Protein AF-A0A818BYX0-F1 (afdb_monomer)

Solvent-accessible surface area (backbone atoms only — not comparable to full-atom values): 9184 Å² total; per-residue (Å²): 114,58,4,82,81,52,71,34,49,70,85,50,28,30,41,51,74,58,83,49,30,36,40,35,41,47,45,60,40,36,18,33,60,77,27,82,71,40,56,88,77,42,48,51,54,52,56,53,45,51,54,52,54,60,70,65,61,52,51,92,65,29,66,39,35,38,39,36,30,48,59,26,52,72,72,88,70,62,82,79,64,50,89,70,80,52,78,59,59,35,64,40,49,38,72,67,41,48,68,56,42,60,73,68,60,54,72,43,80,46,59,42,84,56,99,69,91,84,87,81,51,93,74,36,69,57,93,88,35,64,56,74,84,81,80,82,81,80,95,66,97,69,76,93,77,76,79,79,82,127

Mean predicted aligned error: 9.65 Å

pLDDT: mean 78.74, std 23.47, range [22.33, 98.75]

Radius of gyration: 16.52 Å; Cα contacts (8 Å, |Δi|>4): 219; chains: 1; bounding box: 38×35×42 Å

Secondary structure (DSSP, 8-state):
--HHHHT-BTTTBEEEEETTEEEEE--SSSSSTT-TT--SS-TTHHHHHHHHHHHH--TTT--EEEEEESS-S--SS-GGGGGG--TT--HHHHHHHHHHHHHTT-SEEEE-SSSS-----TT-EETTEE--------------------

Foldseek 3Di:
DPCVVLVHDDPAWGWDDDFQEIETEHHQQEQAPPHVPYHPDHNCSRLVSLLVSLVPDDCVGRVAYEYEYAADQADLDDPVVPPPVDRRHSVRCCVRPVVSCVVSVHPYYYYHNDPDDDDADPCGDDPSDHDDDPPDDDDDDDDDPDDDDD

Structure (mmCIF, N/CA/C/O backbone):
data_AF-A0A818BYX0-F1
#
_entry.id   AF-A0A818BYX0-F1
#
loop_
_atom_site.group_PDB
_atom_site.id
_atom_site.type_symbol
_atom_site.label_atom_id
_atom_site.label_alt_id
_atom_site.label_comp_id
_atom_site.label_asym_id
_atom_site.label_entity_id
_atom_site.label_seq_id
_atom_site.pdbx_PDB_ins_code
_atom_site.Cartn_x
_atom_site.Cartn_y
_atom_site.Cartn_z
_atom_site.occupancy
_atom_site.B_iso_or_equiv
_atom_site.auth_seq_id
_atom_site.auth_comp_id
_atom_site.auth_asym_id
_atom_site.auth_atom_id
_atom_site.pdbx_PDB_model_num
ATOM 1 N N . MET A 1 1 ? -14.879 -2.988 -6.754 1.00 82.44 1 MET A N 1
ATOM 2 C CA . MET A 1 1 ? -13.844 -2.519 -5.806 1.00 82.44 1 MET A CA 1
ATOM 3 C C . MET A 1 1 ? -14.234 -1.127 -5.313 1.00 82.44 1 MET A C 1
ATOM 5 O O . MET A 1 1 ? -14.699 -0.353 -6.144 1.00 82.44 1 MET A O 1
ATOM 9 N N . PRO A 1 2 ? -14.145 -0.821 -4.003 1.00 95.50 2 PRO A N 1
ATOM 10 C CA . PRO A 1 2 ? -14.689 0.403 -3.393 1.00 95.50 2 PRO A CA 1
ATOM 11 C C . PRO A 1 2 ? -13.823 1.664 -3.606 1.00 95.50 2 PRO A C 1
ATOM 13 O O . PRO A 1 2 ? -13.658 2.479 -2.701 1.00 95.50 2 PRO A O 1
ATOM 16 N N . SER A 1 3 ? -13.269 1.853 -4.808 1.00 94.12 3 SER A N 1
ATOM 17 C CA . SER A 1 3 ? -12.391 2.991 -5.116 1.00 94.12 3 SER A CA 1
ATOM 18 C C . SER A 1 3 ? -13.086 4.340 -4.958 1.00 94.12 3 SER A C 1
ATOM 20 O O . SER A 1 3 ? -12.500 5.266 -4.411 1.00 94.12 3 SER A O 1
ATOM 22 N N . ARG A 1 4 ? -14.364 4.468 -5.331 1.00 95.25 4 ARG A N 1
ATOM 23 C CA . ARG A 1 4 ? -15.100 5.730 -5.150 1.00 95.25 4 ARG A CA 1
ATOM 24 C C . ARG A 1 4 ? -15.191 6.149 -3.677 1.00 95.25 4 ARG A C 1
ATOM 26 O O . ARG A 1 4 ? -15.095 7.333 -3.378 1.00 95.25 4 ARG A O 1
ATOM 33 N N . GLN A 1 5 ? -15.387 5.192 -2.773 1.00 96.06 5 GLN A N 1
ATOM 34 C CA . GLN A 1 5 ? -15.535 5.432 -1.338 1.00 96.06 5 GLN A CA 1
ATOM 35 C C . GLN A 1 5 ? -14.195 5.748 -0.675 1.00 96.06 5 GLN A C 1
ATOM 37 O O . GLN A 1 5 ? -14.137 6.609 0.197 1.00 96.06 5 GLN A O 1
ATOM 42 N N . SER A 1 6 ? -13.122 5.080 -1.103 1.00 96.62 6 SER A N 1
ATOM 43 C CA . SER A 1 6 ? -11.784 5.280 -0.541 1.00 96.62 6 SER A CA 1
ATOM 44 C C . SER A 1 6 ? -11.006 6.433 -1.179 1.00 96.62 6 SER A C 1
ATOM 46 O O . SER A 1 6 ? -9.863 6.672 -0.804 1.00 96.62 6 SER A O 1
ATOM 48 N N . GLY A 1 7 ? -11.557 7.111 -2.192 1.00 96.31 7 GLY A N 1
ATOM 49 C CA . GLY A 1 7 ? -10.795 8.053 -3.025 1.00 96.31 7 GLY A CA 1
ATOM 50 C C . GLY A 1 7 ? -9.729 7.373 -3.896 1.00 96.31 7 GLY A C 1
ATOM 51 O O . GLY A 1 7 ? -8.752 8.013 -4.269 1.00 96.31 7 GLY A O 1
ATOM 52 N N . GLY A 1 8 ? -9.922 6.077 -4.157 1.00 95.88 8 GLY A N 1
ATOM 53 C CA . GLY A 1 8 ? -9.152 5.217 -5.045 1.00 95.88 8 GLY A CA 1
ATOM 54 C C . GLY A 1 8 ? -9.351 5.515 -6.538 1.00 95.88 8 GLY A C 1
ATOM 55 O O . GLY A 1 8 ? -10.136 6.389 -6.912 1.00 95.88 8 GLY A O 1
ATOM 56 N N . TYR A 1 9 ? -8.744 4.701 -7.405 1.00 96.44 9 TYR A N 1
ATOM 57 C CA . TYR A 1 9 ? -8.964 4.754 -8.855 1.00 96.44 9 TYR A CA 1
ATOM 58 C C . TYR A 1 9 ? -9.366 3.392 -9.431 1.00 96.44 9 TYR A C 1
ATOM 60 O O . TYR A 1 9 ? -8.625 2.414 -9.332 1.00 96.44 9 TYR A O 1
ATOM 68 N N . LEU A 1 10 ? -10.560 3.345 -10.040 1.00 94.12 10 LEU A N 1
ATOM 69 C CA . LEU A 1 10 ? -11.141 2.176 -10.717 1.00 94.12 10 LEU A CA 1
ATOM 70 C C . LEU A 1 10 ? -10.968 0.869 -9.917 1.00 94.12 10 LEU A C 1
ATOM 72 O O . LEU A 1 10 ? -11.389 0.780 -8.764 1.00 94.12 10 LEU A O 1
ATOM 76 N N . ASN A 1 11 ? -10.397 -0.159 -10.535 1.00 91.94 11 ASN A N 1
ATOM 77 C CA . ASN A 1 11 ? -10.003 -1.424 -9.925 1.00 91.94 11 ASN A CA 1
ATOM 78 C C . ASN A 1 11 ? -8.492 -1.479 -9.628 1.00 91.94 11 ASN A C 1
ATOM 80 O O . ASN A 1 11 ? -7.987 -2.550 -9.306 1.00 91.94 11 ASN A O 1
ATOM 84 N N . SER A 1 12 ? -7.781 -0.354 -9.748 1.00 93.44 12 SER A N 1
ATOM 85 C CA . SER A 1 12 ? -6.319 -0.296 -9.652 1.00 93.44 12 SER A CA 1
ATOM 86 C C . SER A 1 12 ? -5.846 -0.208 -8.204 1.00 93.44 12 SER A C 1
ATOM 88 O O . SER A 1 12 ? -5.029 -1.015 -7.770 1.00 93.44 12 SER A O 1
ATOM 90 N N . TRP A 1 13 ? -6.360 0.757 -7.440 1.00 97.31 13 TRP A N 1
ATOM 91 C CA . TRP A 1 13 ? -5.987 0.952 -6.037 1.00 97.31 13 TRP A CA 1
ATOM 92 C C . TRP A 1 13 ? -7.132 1.571 -5.232 1.00 97.31 13 TRP A C 1
ATOM 94 O O . TRP A 1 13 ? -7.873 2.421 -5.732 1.00 97.31 13 TRP A O 1
ATOM 104 N N . TYR A 1 14 ? -7.333 1.077 -4.009 1.00 98.38 14 TYR A N 1
ATOM 105 C CA . TYR A 1 14 ? -8.448 1.425 -3.117 1.00 98.38 14 TYR A CA 1
ATOM 106 C C . TYR A 1 14 ? -8.220 0.852 -1.710 1.00 98.38 14 TYR A C 1
ATOM 108 O O . TYR A 1 14 ? -7.367 -0.015 -1.516 1.00 98.38 14 TYR A O 1
ATOM 116 N N . SER A 1 15 ? -9.019 1.286 -0.736 1.00 98.56 15 SER A N 1
ATOM 117 C CA . SER A 1 15 ? -9.002 0.761 0.634 1.00 98.56 15 SER A CA 1
ATOM 118 C C . SER A 1 15 ? -10.417 0.478 1.146 1.00 98.56 15 SER A C 1
ATOM 120 O O . SER A 1 15 ? -11.410 0.927 0.567 1.00 98.56 15 SER A O 1
ATOM 122 N N . PHE A 1 16 ? -10.537 -0.328 2.196 1.00 98.06 16 PHE A N 1
ATOM 123 C CA . PHE A 1 16 ? -11.792 -0.548 2.914 1.00 98.06 16 PHE A CA 1
ATOM 124 C C . PHE A 1 16 ? -11.536 -1.089 4.320 1.00 98.06 16 PHE A C 1
ATOM 126 O O . PHE A 1 16 ? -10.500 -1.689 4.595 1.00 98.06 16 PHE A O 1
ATOM 133 N N . ASN A 1 17 ? -12.523 -0.922 5.199 1.00 98.31 17 ASN A N 1
ATOM 134 C CA . ASN A 1 17 ? -12.512 -1.534 6.522 1.00 98.31 17 ASN A CA 1
ATOM 135 C C . ASN A 1 17 ? -13.367 -2.800 6.519 1.00 98.31 17 ASN A C 1
ATOM 137 O O . ASN A 1 17 ? -14.473 -2.808 5.976 1.00 98.31 17 ASN A O 1
ATOM 141 N N . TYR A 1 18 ? -12.876 -3.846 7.172 1.00 97.00 18 TYR A N 1
ATOM 142 C CA . TYR A 1 18 ? -13.636 -5.057 7.451 1.00 97.00 18 TYR A CA 1
ATOM 143 C C . TYR A 1 18 ? -13.374 -5.500 8.891 1.00 97.00 18 TYR A C 1
ATOM 145 O O . TYR A 1 18 ? -12.291 -5.979 9.230 1.00 97.00 18 TYR A O 1
ATOM 153 N N . GLY A 1 19 ? -14.364 -5.289 9.762 1.00 97.19 19 GLY A N 1
ATOM 154 C CA . GLY A 1 19 ? -14.200 -5.481 11.202 1.00 97.19 19 GLY A CA 1
ATOM 155 C C . GLY A 1 19 ? -13.051 -4.629 11.749 1.00 97.19 19 GLY A C 1
ATOM 156 O O . GLY A 1 19 ? -13.042 -3.412 11.588 1.00 97.19 19 GLY A O 1
ATOM 157 N N . PHE A 1 20 ? -12.069 -5.284 12.368 1.00 97.88 20 PHE A N 1
ATOM 158 C CA . PHE A 1 20 ? -10.899 -4.649 12.986 1.00 97.88 20 PHE A CA 1
ATOM 159 C C . PHE A 1 20 ? -9.713 -4.441 12.030 1.00 97.88 20 PHE A C 1
ATOM 161 O O . PHE A 1 20 ? -8.613 -4.117 12.485 1.00 97.88 20 PHE A O 1
ATOM 168 N N . VAL A 1 21 ? -9.911 -4.647 10.726 1.00 98.50 21 VAL A N 1
ATOM 169 C CA . VAL A 1 21 ? -8.848 -4.586 9.719 1.00 98.50 21 VAL A CA 1
ATOM 170 C C . VAL A 1 21 ? -9.126 -3.471 8.720 1.00 98.50 21 VAL A C 1
ATOM 172 O O . VAL A 1 21 ? -10.211 -3.398 8.145 1.00 98.50 21 VAL A O 1
ATOM 175 N N . HIS A 1 22 ? -8.124 -2.631 8.489 1.00 98.75 22 HIS A N 1
ATOM 176 C CA . HIS A 1 22 ? -8.061 -1.713 7.364 1.00 98.75 22 HIS A CA 1
ATOM 177 C C . HIS A 1 22 ? -7.235 -2.362 6.248 1.00 98.75 22 HIS A C 1
ATOM 179 O O . 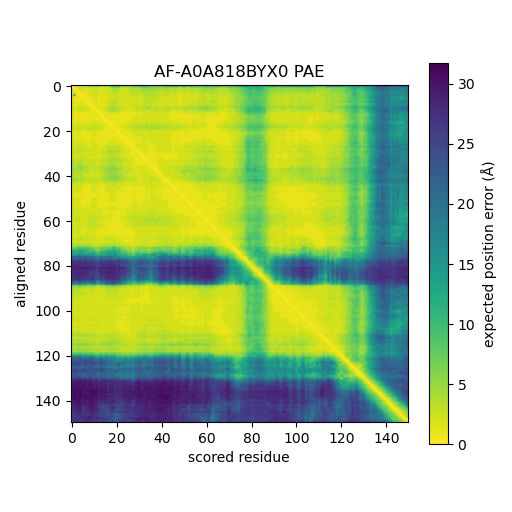HIS A 1 22 ? -6.056 -2.674 6.435 1.00 98.75 22 HIS A O 1
ATOM 185 N N . VAL A 1 23 ? -7.870 -2.617 5.107 1.00 98.44 23 VAL A N 1
ATOM 186 C CA . VAL A 1 23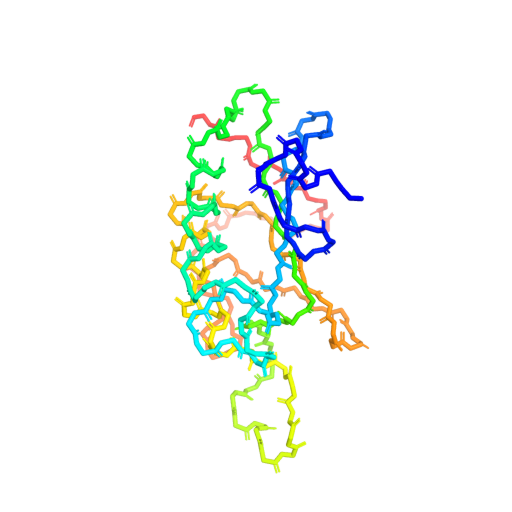 ? -7.275 -3.311 3.962 1.00 98.44 23 VAL A CA 1
ATOM 187 C C . VAL A 1 23 ? -7.030 -2.314 2.842 1.00 98.44 23 VAL A C 1
ATOM 189 O O . VAL A 1 23 ? -7.943 -1.599 2.434 1.00 98.44 23 VAL A O 1
ATOM 192 N N . ILE A 1 24 ? -5.814 -2.314 2.308 1.00 98.69 24 ILE A N 1
ATOM 193 C CA . ILE A 1 24 ? -5.382 -1.461 1.202 1.00 98.69 24 ILE A CA 1
ATOM 194 C C . ILE A 1 24 ? -4.955 -2.358 0.046 1.00 98.69 24 ILE A C 1
ATOM 196 O O . ILE A 1 24 ? -4.068 -3.196 0.192 1.00 98.69 24 ILE A O 1
ATOM 200 N N . SER A 1 25 ? -5.557 -2.155 -1.119 1.00 97.81 25 SER A N 1
ATOM 201 C CA . SER A 1 25 ? -5.120 -2.757 -2.374 1.00 97.81 25 SER A CA 1
ATOM 202 C C . SER A 1 25 ? -4.354 -1.718 -3.181 1.00 97.81 25 SER A C 1
ATOM 204 O O . SER A 1 25 ? -4.927 -0.694 -3.552 1.00 97.81 25 SER A O 1
ATOM 206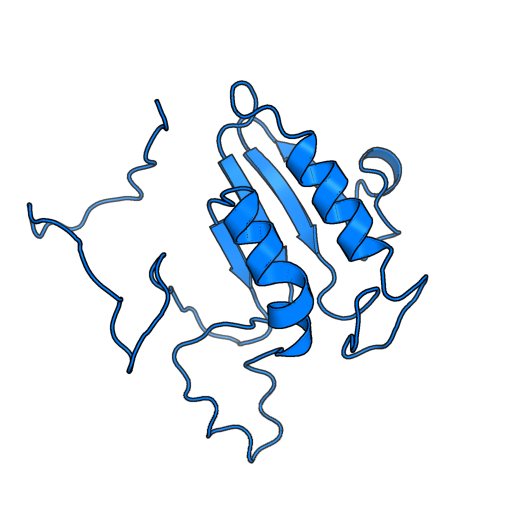 N N . LEU A 1 26 ? -3.075 -1.975 -3.448 1.00 97.19 26 LEU A N 1
ATOM 207 C CA . LEU A 1 26 ? -2.217 -1.129 -4.277 1.00 97.19 26 LEU A CA 1
ATOM 208 C C . LEU A 1 26 ? -2.120 -1.661 -5.709 1.00 97.19 26 LEU A C 1
ATOM 210 O O . LEU A 1 26 ? -2.169 -2.869 -5.946 1.00 97.19 26 LEU A O 1
ATOM 214 N N . SER A 1 27 ? -1.872 -0.747 -6.642 1.00 95.94 27 SER A N 1
ATOM 215 C CA . SER A 1 27 ? -1.339 -1.057 -7.963 1.00 95.94 27 SER A CA 1
ATOM 216 C C . SER A 1 27 ? 0.184 -0.953 -7.916 1.00 95.94 27 SER A C 1
ATOM 218 O O . SER A 1 27 ? 0.741 0.130 -7.752 1.00 95.94 27 SER A O 1
ATOM 220 N N . CYS A 1 28 ? 0.864 -2.079 -8.114 1.00 92.25 28 CYS A N 1
ATOM 221 C CA . CYS A 1 28 ? 2.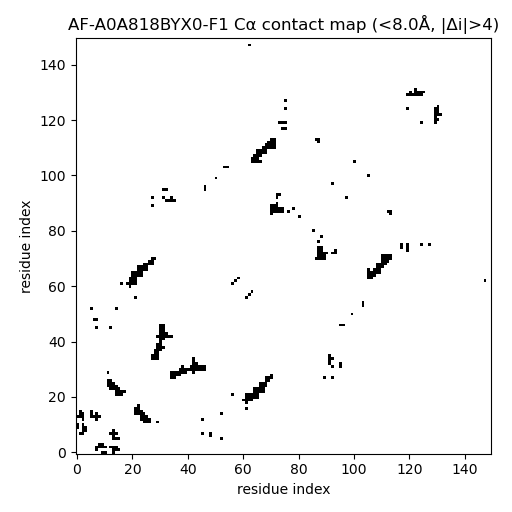310 -2.149 -8.386 1.00 92.25 28 CYS A CA 1
ATOM 222 C C . CYS A 1 28 ? 2.598 -2.151 -9.889 1.00 92.25 28 CYS A C 1
ATOM 224 O O . CYS A 1 28 ? 3.727 -2.399 -10.303 1.00 92.25 28 CYS A O 1
ATOM 226 N N . GLU A 1 29 ? 1.580 -1.881 -10.702 1.00 93.25 29 GLU A N 1
ATOM 227 C CA . GLU A 1 29 ? 1.707 -1.772 -12.147 1.00 93.25 29 GLU A CA 1
ATOM 228 C C . GLU A 1 29 ? 1.729 -0.310 -12.589 1.00 93.25 29 GLU A C 1
ATOM 230 O O . GLU A 1 29 ? 2.426 0.003 -13.549 1.00 93.25 29 GLU A O 1
ATOM 235 N N . SER A 1 30 ? 1.006 0.579 -11.894 1.00 94.94 30 SER A N 1
ATOM 236 C CA . SER A 1 30 ? 0.747 1.946 -12.356 1.00 94.94 30 SER A CA 1
ATOM 237 C C . SER A 1 30 ? 0.659 3.007 -11.259 1.00 94.94 30 SER A C 1
ATOM 239 O O . SER A 1 30 ? 0.438 2.679 -10.102 1.00 94.94 30 SER A O 1
ATOM 241 N N . ASP A 1 31 ? 0.726 4.284 -11.647 1.00 96.12 31 ASP A N 1
ATOM 242 C CA .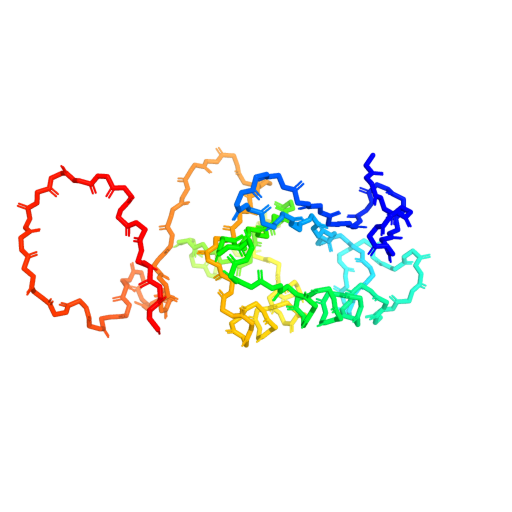 ASP A 1 31 ? 0.434 5.485 -10.830 1.00 96.12 31 ASP A CA 1
ATOM 243 C C . ASP A 1 31 ? 1.449 5.785 -9.710 1.00 96.12 31 ASP A C 1
ATOM 245 O O . ASP A 1 31 ? 1.109 6.317 -8.649 1.00 96.12 31 ASP A O 1
ATOM 249 N N . PHE A 1 32 ? 2.715 5.440 -9.943 1.00 96.12 32 PHE A N 1
ATOM 250 C CA . PHE A 1 32 ? 3.858 5.782 -9.092 1.00 96.12 32 PHE A CA 1
ATOM 251 C C . PHE A 1 32 ? 5.123 5.997 -9.951 1.00 96.12 32 PHE A C 1
ATOM 253 O O . PHE A 1 32 ? 5.146 5.640 -11.135 1.00 96.12 32 PHE A O 1
ATOM 260 N N . PRO A 1 33 ? 6.205 6.593 -9.416 1.00 95.56 33 PRO A N 1
ATOM 261 C CA . PRO A 1 33 ? 7.398 6.862 -10.212 1.00 95.56 33 PRO A CA 1
ATOM 262 C C . PRO A 1 33 ? 8.041 5.561 -10.708 1.00 95.56 33 PRO A C 1
ATOM 264 O O . PRO A 1 33 ? 8.271 4.643 -9.922 1.00 95.56 33 PRO A O 1
ATOM 267 N N . ASN A 1 34 ? 8.364 5.500 -12.003 1.00 93.75 34 ASN A N 1
ATOM 268 C CA . ASN A 1 34 ? 8.939 4.321 -12.668 1.00 93.75 34 ASN A CA 1
ATOM 269 C C . ASN A 1 34 ? 8.052 3.062 -12.597 1.00 93.75 34 ASN A C 1
ATOM 271 O O . ASN A 1 34 ? 8.565 1.943 -12.545 1.00 93.75 34 ASN A O 1
ATOM 275 N N . ALA A 1 35 ? 6.727 3.240 -12.578 1.00 92.81 35 ALA A N 1
ATOM 276 C CA . ALA A 1 35 ? 5.790 2.126 -12.565 1.00 92.81 35 ALA A CA 1
ATOM 277 C C . ALA A 1 35 ? 5.964 1.199 -13.793 1.00 92.81 35 ALA A C 1
ATOM 279 O O . ALA A 1 35 ? 6.088 1.708 -14.912 1.00 92.81 35 ALA A O 1
ATOM 280 N N . PRO A 1 36 ? 5.946 -0.143 -13.620 1.00 90.12 36 PRO A N 1
ATOM 281 C CA . PRO A 1 36 ? 6.214 -1.111 -14.690 1.00 90.12 36 PRO A CA 1
ATOM 282 C C . PRO A 1 36 ? 5.326 -0.972 -15.929 1.00 90.12 36 PRO A C 1
ATOM 284 O O . PRO A 1 36 ? 5.782 -1.223 -17.040 1.00 90.12 36 PRO A O 1
ATOM 287 N N . SER A 1 37 ? 4.069 -0.573 -15.737 1.00 92.00 37 SER A N 1
ATOM 288 C CA . SER A 1 37 ? 3.063 -0.437 -16.794 1.00 92.00 37 SER A CA 1
ATOM 289 C C . SER A 1 37 ? 2.724 1.031 -17.102 1.00 92.00 37 SER A C 1
ATOM 291 O O . SER A 1 37 ? 1.722 1.305 -17.759 1.00 92.00 37 SER A O 1
ATOM 293 N N . GLY A 1 38 ? 3.543 1.988 -16.648 1.00 92.56 38 GLY A N 1
ATOM 294 C CA . GLY A 1 38 ? 3.288 3.423 -16.818 1.00 92.56 38 GLY A CA 1
ATOM 295 C C . GLY A 1 38 ? 2.217 3.967 -15.867 1.00 92.56 38 GLY A C 1
ATOM 296 O O . GLY A 1 38 ? 1.852 3.320 -14.896 1.00 92.56 38 GLY A O 1
ATOM 297 N N . ASN A 1 39 ? 1.723 5.183 -16.104 1.00 94.44 39 ASN A N 1
ATOM 298 C CA . ASN A 1 39 ? 0.721 5.817 -15.237 1.00 94.44 39 ASN A CA 1
ATOM 299 C C . ASN A 1 39 ? -0.599 5.986 -15.989 1.00 94.44 39 ASN A C 1
ATOM 301 O O . ASN A 1 39 ? -0.602 6.423 -17.138 1.00 94.44 39 ASN A O 1
ATOM 305 N N . LEU A 1 40 ? -1.701 5.638 -15.329 1.00 93.19 40 LEU A N 1
ATOM 306 C CA . LEU A 1 40 ? -3.063 5.855 -15.815 1.00 93.19 40 LEU A CA 1
ATOM 307 C C . LEU A 1 40 ? -3.545 7.270 -15.481 1.00 93.19 40 LEU A C 1
ATOM 309 O O . LEU A 1 40 ? -4.353 7.832 -16.216 1.00 93.19 40 LEU A O 1
ATOM 313 N N . LEU A 1 41 ? -3.062 7.820 -14.365 1.00 94.19 41 LEU A N 1
ATOM 314 C CA . LEU A 1 41 ? -3.287 9.197 -13.935 1.00 94.19 41 LEU A CA 1
ATOM 315 C C . LEU A 1 41 ? -1.969 9.981 -13.980 1.00 94.19 41 LEU A C 1
ATOM 317 O O . LEU A 1 41 ? -1.534 10.407 -15.047 1.00 94.19 41 LEU A O 1
ATOM 321 N N . ASP A 1 42 ? -1.311 10.147 -12.833 1.00 95.25 42 ASP A N 1
ATOM 322 C CA . ASP A 1 42 ? 0.017 10.735 -12.707 1.00 95.25 42 ASP A CA 1
ATOM 323 C C . ASP A 1 42 ? 0.911 9.866 -11.808 1.00 95.25 42 ASP A C 1
ATOM 325 O O . ASP A 1 42 ? 0.440 9.024 -11.042 1.00 95.25 42 ASP A O 1
ATOM 329 N N . SER A 1 43 ? 2.227 10.060 -11.895 1.00 93.94 43 SER A N 1
ATOM 330 C CA . SER A 1 43 ? 3.213 9.255 -11.160 1.00 93.94 43 SER A CA 1
ATOM 331 C C . SER A 1 43 ? 3.236 9.510 -9.650 1.00 93.94 43 SER A C 1
ATOM 333 O O . SER A 1 43 ? 4.073 8.953 -8.947 1.00 93.94 43 SER A O 1
ATOM 335 N N . THR A 1 44 ? 2.366 10.361 -9.120 1.00 95.62 44 THR A N 1
ATOM 336 C CA . THR A 1 44 ? 2.299 10.699 -7.697 1.00 95.62 44 THR A CA 1
ATOM 337 C C . THR A 1 44 ? 0.923 10.451 -7.090 1.00 95.62 44 THR A C 1
ATOM 339 O O . THR A 1 44 ? 0.821 10.417 -5.860 1.00 95.62 44 THR A O 1
ATOM 342 N N . THR A 1 45 ? -0.120 10.230 -7.903 1.00 97.06 45 THR A N 1
ATOM 343 C CA . THR A 1 45 ? -1.508 10.141 -7.429 1.00 97.06 45 THR A CA 1
ATOM 344 C C . THR A 1 45 ? -1.668 9.058 -6.373 1.00 97.06 45 THR A C 1
ATOM 346 O O . THR A 1 45 ? -2.119 9.344 -5.263 1.00 97.06 45 THR A O 1
ATOM 349 N N . GLN A 1 46 ? -1.251 7.826 -6.681 1.00 97.69 46 GLN A N 1
ATOM 350 C CA . GLN A 1 46 ? -1.426 6.695 -5.772 1.00 97.69 46 GLN A CA 1
ATOM 351 C C . GLN A 1 46 ? -0.574 6.864 -4.513 1.00 97.69 46 GLN A C 1
ATOM 353 O O . GLN A 1 46 ? -1.030 6.581 -3.410 1.00 97.69 46 GLN A O 1
ATOM 358 N N . VAL A 1 47 ? 0.655 7.366 -4.657 1.00 98.06 47 VAL A N 1
ATOM 359 C CA . VAL A 1 47 ? 1.573 7.590 -3.531 1.00 98.06 47 VAL A CA 1
ATOM 360 C C . VAL A 1 47 ? 1.009 8.627 -2.555 1.00 98.06 47 VAL A C 1
ATOM 362 O O . VAL A 1 47 ? 1.083 8.448 -1.337 1.00 98.06 47 VAL A O 1
ATOM 365 N N . ASN A 1 48 ? 0.437 9.715 -3.068 1.00 98.25 48 ASN A N 1
ATOM 366 C CA . ASN A 1 48 ? -0.171 10.761 -2.249 1.00 98.25 48 ASN A CA 1
ATOM 367 C C . ASN A 1 48 ? -1.480 10.291 -1.613 1.00 98.25 48 ASN A C 1
ATOM 369 O O . ASN A 1 48 ? -1.708 10.545 -0.427 1.00 98.25 48 ASN A O 1
ATOM 373 N N . TRP A 1 49 ? -2.299 9.559 -2.369 1.00 98.44 49 TRP A N 1
ATOM 374 C CA . TRP A 1 49 ? -3.496 8.908 -1.849 1.00 98.44 49 TRP A CA 1
ATOM 375 C C . TRP A 1 49 ? -3.162 7.951 -0.700 1.00 98.44 49 TRP A C 1
ATOM 377 O O . TRP A 1 49 ? -3.726 8.092 0.380 1.00 98.44 49 TRP A O 1
ATOM 387 N N . LEU A 1 50 ? -2.178 7.067 -0.877 1.00 98.62 50 LEU A N 1
ATOM 388 C CA . LEU A 1 50 ? -1.757 6.093 0.131 1.00 98.62 50 LEU A CA 1
ATOM 389 C C . LEU A 1 50 ? -1.314 6.766 1.435 1.00 98.62 50 LEU A C 1
ATOM 391 O O . LEU A 1 50 ? -1.698 6.340 2.522 1.00 98.62 50 LEU A O 1
ATOM 395 N N . LYS A 1 51 ? -0.520 7.842 1.348 1.00 98.62 51 LYS A N 1
ATOM 396 C CA . LYS A 1 51 ? -0.105 8.616 2.533 1.00 98.62 51 LYS A CA 1
ATOM 397 C C . LYS A 1 51 ? -1.307 9.199 3.273 1.00 98.62 51 LYS A C 1
ATOM 399 O O . LYS A 1 51 ? -1.310 9.214 4.501 1.00 98.62 51 LYS A O 1
ATOM 404 N N . LYS A 1 52 ? -2.301 9.700 2.536 1.00 98.56 52 LYS A N 1
ATOM 405 C CA . LYS A 1 52 ? -3.523 10.279 3.104 1.00 98.56 52 LYS A CA 1
ATOM 406 C C . LYS A 1 52 ? -4.400 9.210 3.756 1.00 98.56 52 LYS A C 1
ATOM 408 O O . LYS A 1 52 ? -4.872 9.428 4.866 1.00 98.56 52 LYS A O 1
ATOM 413 N N . ASP A 1 53 ? -4.586 8.080 3.085 1.00 98.62 53 ASP A N 1
ATOM 414 C CA . ASP A 1 53 ? -5.379 6.944 3.556 1.00 98.62 53 ASP A CA 1
ATOM 415 C C . ASP A 1 53 ? -4.787 6.362 4.850 1.00 98.62 53 ASP A C 1
ATOM 417 O O . ASP A 1 53 ? -5.451 6.356 5.886 1.00 98.62 53 ASP A O 1
ATOM 421 N N . LEU A 1 54 ? -3.485 6.050 4.858 1.00 98.50 54 LEU A N 1
ATOM 422 C CA . LEU A 1 54 ? -2.780 5.557 6.048 1.00 98.50 54 LEU A CA 1
ATOM 423 C C . LEU A 1 54 ? -2.761 6.562 7.209 1.00 98.50 54 LEU A C 1
ATOM 425 O O . LEU A 1 54 ? -2.816 6.159 8.370 1.00 98.50 54 LEU A O 1
ATOM 429 N N . ALA A 1 55 ? -2.691 7.866 6.923 1.00 98.44 55 ALA A N 1
ATOM 430 C CA . ALA A 1 55 ? -2.767 8.899 7.956 1.00 98.44 55 ALA A CA 1
ATOM 431 C C . ALA A 1 55 ? -4.160 9.013 8.596 1.00 98.44 55 ALA A C 1
ATOM 433 O O . ALA A 1 55 ? -4.265 9.496 9.722 1.00 98.44 55 ALA A O 1
ATOM 434 N N . ALA A 1 56 ? -5.212 8.585 7.895 1.00 98.00 56 ALA A N 1
ATOM 435 C CA . ALA A 1 56 ? -6.587 8.623 8.381 1.00 98.00 56 ALA A CA 1
ATOM 436 C C . ALA A 1 56 ? -6.983 7.373 9.189 1.00 98.00 56 ALA A C 1
ATOM 438 O O . ALA A 1 56 ? -8.053 7.359 9.802 1.00 98.00 56 ALA A O 1
ATOM 439 N N . VAL A 1 57 ? -6.145 6.330 9.216 1.00 98.25 57 VAL A N 1
ATOM 440 C CA . VAL A 1 57 ? -6.441 5.090 9.944 1.00 98.25 57 VAL A CA 1
ATOM 441 C C . VAL A 1 57 ? -6.486 5.346 11.449 1.00 98.25 57 VAL A C 1
ATOM 443 O O . VAL A 1 57 ? -5.473 5.616 12.096 1.00 98.25 57 VAL A O 1
ATOM 446 N N . ASN A 1 58 ? -7.668 5.164 12.037 1.00 97.88 58 ASN A N 1
ATOM 447 C CA . ASN A 1 58 ? -7.824 5.128 13.482 1.00 97.88 58 ASN A CA 1
ATOM 448 C C . ASN A 1 58 ? -7.567 3.708 14.006 1.00 97.88 58 ASN A C 1
ATOM 450 O O . ASN A 1 58 ? -8.454 2.851 13.985 1.00 97.88 58 ASN A O 1
ATOM 454 N N . ARG A 1 59 ? -6.365 3.474 14.540 1.00 96.50 59 ARG A N 1
ATOM 455 C CA . ARG A 1 59 ? -5.956 2.163 15.071 1.00 96.50 59 ARG A CA 1
ATOM 456 C C . ARG A 1 59 ? -6.693 1.715 16.338 1.00 96.50 59 ARG A C 1
ATOM 458 O O . ARG A 1 59 ? -6.598 0.546 16.693 1.00 96.50 59 ARG A O 1
ATOM 465 N N . ALA A 1 60 ? -7.462 2.585 16.996 1.00 97.62 60 ALA A N 1
ATOM 466 C CA . ALA A 1 60 ? -8.372 2.154 18.059 1.00 97.62 60 ALA A CA 1
ATOM 467 C C . ALA A 1 60 ? -9.618 1.434 17.504 1.00 97.62 60 ALA A C 1
ATOM 469 O O . ALA A 1 60 ? -10.214 0.621 18.204 1.00 97.62 60 ALA A O 1
ATOM 470 N N . ILE A 1 61 ? -9.998 1.720 16.251 1.00 97.81 61 ILE A N 1
ATOM 471 C CA . ILE A 1 61 ? -11.135 1.099 15.553 1.00 97.81 61 ILE A CA 1
ATOM 472 C C . ILE A 1 61 ? -10.648 -0.064 14.683 1.00 97.81 61 ILE A C 1
ATOM 474 O O . ILE A 1 61 ? -11.177 -1.169 14.767 1.00 97.81 61 ILE A O 1
ATOM 478 N N . THR A 1 62 ? -9.615 0.170 13.873 1.00 98.25 62 THR A N 1
ATOM 479 C CA . THR A 1 62 ? -8.991 -0.829 12.993 1.00 98.25 62 THR A CA 1
ATOM 480 C C . THR A 1 62 ? -7.520 -1.006 13.373 1.00 98.25 62 THR A C 1
ATOM 482 O O . THR A 1 62 ? -6.651 -0.381 12.759 1.00 98.25 62 THR A O 1
ATOM 485 N N . PRO A 1 63 ? -7.211 -1.795 14.419 1.00 97.44 63 PRO A N 1
ATOM 486 C CA . PRO A 1 63 ? -5.837 -1.986 14.883 1.00 97.44 63 PRO A CA 1
ATOM 487 C C . PRO A 1 63 ? -4.918 -2.623 13.836 1.00 97.44 63 PRO A C 1
ATOM 489 O O . PRO A 1 63 ? -3.723 -2.328 13.850 1.00 97.44 63 PRO A O 1
ATOM 492 N N . TRP A 1 64 ? -5.468 -3.442 12.932 1.00 97.62 64 TRP A N 1
ATOM 493 C CA . TRP A 1 64 ? -4.719 -4.138 11.884 1.00 97.62 64 TRP A CA 1
ATOM 494 C C . TRP A 1 64 ? -4.754 -3.370 10.574 1.00 97.62 64 TRP A C 1
ATOM 496 O O . TRP A 1 64 ? -5.832 -3.064 10.065 1.00 97.62 64 TRP A O 1
ATOM 506 N N . VAL A 1 65 ? -3.584 -3.128 9.991 1.00 98.25 65 VAL A N 1
ATOM 507 C CA . VAL A 1 65 ? -3.441 -2.566 8.647 1.00 98.25 65 VAL A CA 1
ATOM 508 C C . VAL A 1 65 ? -2.764 -3.586 7.745 1.00 98.25 65 VAL A C 1
ATOM 510 O O . VAL A 1 65 ? -1.608 -3.957 7.961 1.00 98.25 65 VAL A O 1
ATOM 513 N N . VAL A 1 66 ? -3.487 -4.017 6.714 1.00 97.88 66 VAL A N 1
ATOM 514 C CA . VAL A 1 66 ? -3.015 -4.984 5.720 1.00 97.88 66 VAL A CA 1
ATOM 515 C C . VAL A 1 66 ? -2.936 -4.298 4.368 1.00 97.88 66 VAL A C 1
ATOM 517 O O . VAL A 1 66 ? -3.921 -3.748 3.881 1.00 97.88 66 VAL A O 1
ATOM 520 N N . VAL A 1 67 ? -1.768 -4.356 3.743 1.00 97.38 67 VAL A N 1
ATOM 521 C CA . VAL A 1 67 ? -1.546 -3.859 2.385 1.00 97.38 67 VAL A CA 1
ATOM 522 C C . VAL A 1 67 ? -1.312 -5.050 1.470 1.00 97.38 67 VAL A C 1
ATOM 524 O O . VAL A 1 67 ? -0.548 -5.948 1.808 1.00 97.38 67 VAL A O 1
ATOM 527 N N . GLN A 1 68 ? -1.929 -5.054 0.296 1.00 95.19 68 GLN A N 1
ATOM 528 C CA . GLN A 1 68 ? -1.666 -6.049 -0.737 1.00 95.19 68 GLN A CA 1
ATOM 529 C C . GLN A 1 68 ? -1.227 -5.400 -2.048 1.00 95.19 68 GLN A C 1
ATOM 531 O O . GLN A 1 68 ? -1.658 -4.294 -2.384 1.00 95.19 68 GLN A O 1
ATOM 536 N N . CYS A 1 69 ? -0.397 -6.114 -2.801 1.00 91.88 69 CYS A N 1
ATOM 537 C CA . CYS A 1 69 ? -0.020 -5.770 -4.166 1.00 91.88 69 CYS A CA 1
ATOM 538 C C . CYS A 1 69 ? 0.202 -7.036 -5.000 1.00 91.88 69 CYS A C 1
ATOM 540 O O . CYS A 1 69 ? 0.482 -8.094 -4.455 1.00 91.88 69 CYS A O 1
ATOM 542 N N . HIS A 1 70 ? 0.107 -6.962 -6.326 1.00 91.38 70 HIS A N 1
ATOM 543 C CA . HIS A 1 70 ? 0.446 -8.099 -7.182 1.00 91.38 70 HIS A CA 1
ATOM 544 C C . HIS A 1 70 ? 1.945 -8.455 -7.137 1.00 91.38 70 HIS A C 1
ATOM 546 O O . HIS A 1 70 ? 2.286 -9.561 -6.730 1.00 91.38 70 HIS A O 1
ATOM 552 N N . ARG A 1 71 ? 2.837 -7.530 -7.524 1.00 87.12 71 ARG A N 1
ATOM 553 C CA . ARG A 1 71 ? 4.292 -7.742 -7.593 1.00 87.12 71 ARG A CA 1
ATOM 554 C C . ARG A 1 71 ? 4.962 -7.670 -6.218 1.00 87.12 71 ARG A C 1
ATOM 556 O O . ARG A 1 71 ? 4.842 -6.632 -5.561 1.00 87.12 71 ARG A O 1
ATOM 563 N N . PRO A 1 72 ? 5.748 -8.685 -5.829 1.00 83.62 72 PRO A N 1
ATOM 564 C CA . PRO A 1 72 ? 6.623 -8.593 -4.678 1.00 83.62 72 PRO A CA 1
ATOM 565 C C . PRO A 1 72 ? 7.806 -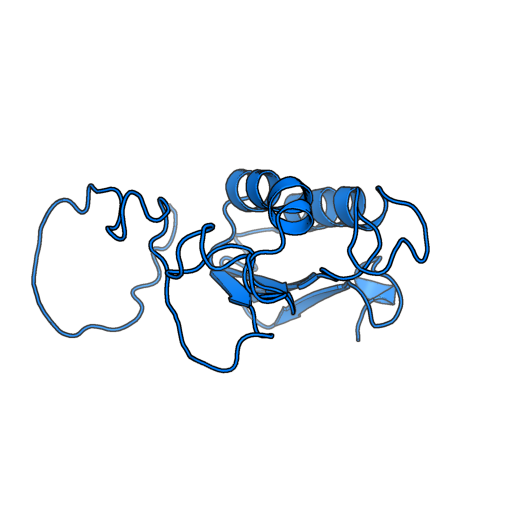7.665 -4.972 1.00 83.62 72 PRO A C 1
ATOM 567 O O . PRO A 1 72 ? 8.227 -7.450 -6.113 1.00 83.62 72 PRO A O 1
ATOM 570 N N . TRP A 1 73 ? 8.352 -7.081 -3.911 1.00 78.69 73 TRP A N 1
ATOM 571 C CA . TRP A 1 73 ? 9.584 -6.288 -3.972 1.00 78.69 73 TRP A CA 1
ATOM 572 C C . TRP A 1 73 ? 10.571 -6.614 -2.845 1.00 78.69 73 TRP A C 1
ATOM 574 O O . TRP A 1 73 ? 11.585 -5.933 -2.671 1.00 78.69 73 TRP A O 1
ATOM 584 N N . LYS A 1 74 ? 10.246 -7.648 -2.066 1.00 70.38 74 LYS A N 1
ATOM 585 C CA . LYS A 1 74 ? 11.125 -8.344 -1.131 1.00 70.38 74 LYS A CA 1
ATOM 586 C C . LYS A 1 74 ? 10.915 -9.841 -1.344 1.00 70.38 74 LYS A C 1
ATOM 588 O O . LYS A 1 74 ? 9.775 -10.258 -1.539 1.00 70.38 74 LYS A O 1
ATOM 593 N N . GLY A 1 75 ? 11.991 -10.610 -1.259 1.00 66.38 75 GLY A N 1
ATOM 594 C CA . GLY A 1 75 ? 11.982 -12.064 -1.370 1.00 66.38 75 GLY A CA 1
ATOM 595 C C . GLY A 1 75 ? 13.364 -12.650 -1.095 1.00 66.38 75 GLY A C 1
ATOM 596 O O . GLY A 1 75 ? 14.357 -11.921 -1.026 1.00 66.38 75 GLY A O 1
ATOM 597 N N . SER A 1 76 ? 13.406 -13.965 -0.937 1.00 59.28 76 SER A N 1
ATOM 598 C CA . SER A 1 76 ? 14.579 -14.760 -0.567 1.00 59.28 76 SER A CA 1
ATOM 599 C C . SER A 1 76 ? 15.553 -14.977 -1.718 1.00 59.28 76 SER A C 1
ATOM 601 O O . SER A 1 76 ? 16.715 -15.310 -1.488 1.00 59.28 76 SER A O 1
ATOM 603 N N . THR A 1 77 ? 15.102 -14.768 -2.955 1.00 58.25 77 THR A N 1
ATOM 604 C CA . THR A 1 77 ? 15.937 -14.885 -4.148 1.00 58.25 77 THR A CA 1
ATOM 605 C C . THR A 1 77 ? 16.891 -13.690 -4.242 1.00 58.25 77 THR A C 1
ATOM 607 O O . THR A 1 77 ? 16.411 -12.547 -4.270 1.00 58.25 77 THR A O 1
ATOM 610 N N . PRO A 1 78 ? 18.217 -13.918 -4.335 1.00 52.75 78 PRO A N 1
ATOM 611 C CA . PRO A 1 78 ? 19.188 -12.853 -4.532 1.00 52.75 78 PRO A CA 1
ATOM 612 C C . PRO A 1 78 ? 18.820 -11.993 -5.738 1.00 52.75 78 PRO A C 1
ATOM 614 O O . PRO A 1 78 ? 18.418 -12.510 -6.786 1.00 52.75 78 PRO A O 1
ATOM 617 N N . VAL A 1 79 ? 19.043 -10.684 -5.604 1.00 50.50 79 VAL A N 1
ATOM 618 C CA . VAL A 1 79 ? 18.930 -9.687 -6.682 1.00 50.50 79 VAL A CA 1
ATOM 619 C C . VAL A 1 79 ? 19.708 -10.130 -7.934 1.00 50.50 79 VAL A C 1
ATOM 621 O O . VAL A 1 79 ? 19.382 -9.732 -9.034 1.00 50.50 79 VAL A O 1
ATOM 624 N N . GLU A 1 80 ? 20.684 -11.024 -7.823 1.00 44.19 80 GLU A N 1
ATOM 625 C CA . GLU A 1 80 ? 21.535 -11.469 -8.931 1.00 44.19 80 GLU A CA 1
ATOM 626 C C . GLU A 1 80 ? 20.899 -12.512 -9.875 1.00 44.19 80 GLU A C 1
ATOM 628 O O . GLU A 1 80 ? 21.409 -12.725 -10.972 1.00 44.19 80 GLU A O 1
ATOM 633 N N . THR A 1 81 ? 19.724 -13.078 -9.561 1.00 47.00 81 THR A N 1
ATOM 634 C CA . THR A 1 81 ? 18.953 -13.916 -10.523 1.00 47.00 81 THR A CA 1
ATOM 635 C C . THR A 1 81 ? 18.163 -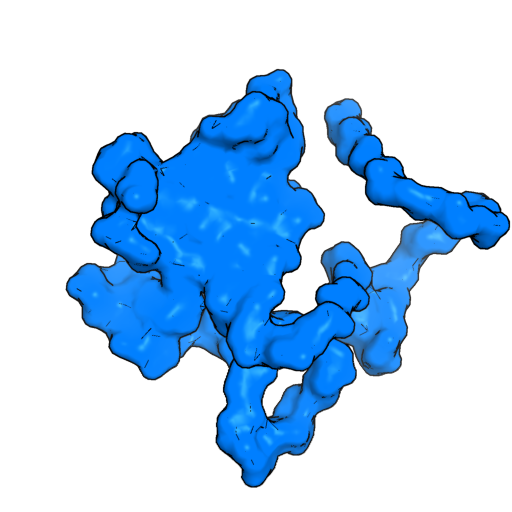13.096 -11.565 1.00 47.00 81 THR A C 1
ATOM 637 O O . THR A 1 81 ? 17.273 -13.599 -12.249 1.00 47.00 81 THR A O 1
ATOM 640 N N . ILE A 1 82 ? 18.538 -11.822 -11.740 1.00 47.59 82 ILE A N 1
ATOM 641 C CA . ILE A 1 82 ? 17.995 -10.845 -12.702 1.00 47.59 82 ILE A CA 1
ATOM 642 C C . ILE A 1 82 ? 18.279 -11.201 -14.174 1.00 47.59 82 ILE A C 1
ATOM 644 O O . ILE A 1 82 ? 17.600 -10.698 -15.070 1.00 47.59 82 ILE A O 1
ATOM 648 N N . LEU A 1 83 ? 19.228 -12.097 -14.460 1.00 39.00 83 LEU A N 1
ATOM 649 C CA . LEU A 1 83 ? 19.701 -12.361 -15.828 1.00 39.00 83 LEU A CA 1
ATOM 650 C C . LEU A 1 83 ? 18.738 -13.179 -16.713 1.00 39.00 83 LEU A C 1
ATOM 652 O O . LEU A 1 83 ? 19.067 -13.484 -17.856 1.00 39.00 83 LEU A O 1
ATOM 656 N N . SER A 1 84 ? 17.537 -13.509 -16.232 1.00 41.06 84 SER A N 1
ATOM 657 C CA . SER A 1 84 ? 16.535 -14.272 -16.996 1.00 41.06 84 SER A CA 1
ATOM 658 C C . SER A 1 84 ? 15.145 -13.627 -16.981 1.00 41.06 84 SER A C 1
ATOM 660 O O . SER A 1 84 ? 14.141 -14.326 -16.893 1.00 41.06 84 SER A O 1
ATOM 662 N N . GLY A 1 85 ? 15.057 -12.291 -17.007 1.00 42.00 85 GLY A N 1
ATOM 663 C CA . GLY A 1 85 ? 13.759 -11.596 -17.066 1.00 42.00 85 GLY A CA 1
ATOM 664 C C . GLY A 1 85 ? 12.883 -11.813 -15.822 1.00 42.00 85 GLY A C 1
ATOM 665 O O . GLY A 1 85 ? 11.659 -11.733 -15.899 1.00 42.00 85 GLY A O 1
ATOM 666 N N . GLY A 1 86 ? 13.516 -12.127 -14.686 1.00 44.09 86 GLY A N 1
ATOM 667 C CA . GLY A 1 86 ? 12.887 -12.580 -13.449 1.00 44.09 86 GLY A CA 1
ATOM 668 C C . GLY A 1 86 ? 12.202 -11.458 -12.677 1.00 44.09 86 GLY A C 1
ATOM 669 O O . GLY A 1 86 ? 12.824 -10.640 -12.008 1.00 44.09 86 GLY A O 1
ATOM 670 N N . VAL A 1 87 ? 10.883 -11.485 -12.742 1.00 50.59 87 VAL A N 1
ATOM 671 C CA . VAL A 1 87 ? 9.893 -10.520 -12.269 1.00 50.59 87 VAL A CA 1
ATOM 672 C C . VAL A 1 87 ? 9.721 -10.484 -10.729 1.00 50.59 87 VAL A C 1
ATOM 674 O O . VAL A 1 87 ? 8.688 -10.078 -10.201 1.00 50.59 87 VAL A O 1
ATOM 677 N N . ILE A 1 88 ? 10.729 -10.932 -9.976 1.00 55.66 88 ILE A N 1
ATOM 678 C CA . ILE A 1 88 ? 10.586 -11.255 -8.544 1.00 55.66 88 ILE A CA 1
ATOM 679 C C . ILE A 1 88 ? 10.793 -10.043 -7.629 1.00 55.66 88 ILE A C 1
ATOM 681 O O . ILE A 1 88 ? 10.281 -10.010 -6.515 1.00 55.66 88 ILE A O 1
ATOM 685 N N . ASN A 1 89 ? 11.474 -9.003 -8.102 1.00 66.88 89 ASN A N 1
ATOM 686 C CA . ASN A 1 89 ? 11.722 -7.807 -7.311 1.00 66.88 89 ASN A CA 1
ATOM 687 C C . ASN A 1 89 ? 11.321 -6.584 -8.122 1.00 66.88 89 ASN A C 1
ATOM 689 O O . ASN A 1 89 ? 11.992 -6.268 -9.094 1.00 66.88 89 ASN A O 1
ATOM 693 N N . CYS A 1 90 ? 10.246 -5.891 -7.741 1.00 79.06 90 CYS A N 1
ATOM 694 C CA . CYS A 1 90 ? 9.894 -4.589 -8.307 1.00 79.06 90 CYS A CA 1
ATOM 695 C C . CYS A 1 90 ? 10.631 -3.459 -7.554 1.00 79.06 90 CYS A C 1
ATOM 697 O O . CYS A 1 90 ? 10.136 -2.997 -6.518 1.00 79.06 90 CYS A O 1
ATOM 699 N N . PRO A 1 91 ? 11.792 -2.954 -8.029 1.00 83.56 91 PRO A N 1
ATOM 700 C CA . PRO A 1 91 ? 12.576 -1.980 -7.269 1.00 83.56 91 PRO A CA 1
ATOM 701 C C . PRO A 1 91 ? 11.871 -0.622 -7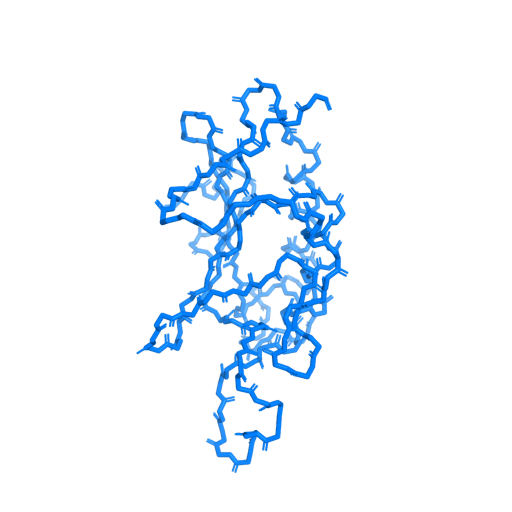.229 1.00 83.56 91 PRO A C 1
ATOM 703 O O . PRO A 1 91 ? 11.925 0.073 -6.219 1.00 83.56 91 PRO A O 1
ATOM 706 N N . ALA A 1 92 ? 11.140 -0.282 -8.297 1.00 89.38 92 ALA A N 1
ATOM 707 C CA . ALA A 1 92 ? 10.292 0.903 -8.353 1.00 89.38 92 ALA A CA 1
ATOM 708 C C . ALA A 1 92 ? 9.181 0.856 -7.293 1.00 89.38 92 ALA A C 1
ATOM 710 O O . ALA A 1 92 ? 8.960 1.838 -6.590 1.00 89.38 92 ALA A O 1
ATOM 711 N N . CYS A 1 93 ? 8.542 -0.304 -7.105 1.00 89.62 93 CYS A N 1
ATOM 712 C CA . CYS A 1 93 ? 7.524 -0.485 -6.076 1.00 89.62 93 CYS A CA 1
ATOM 713 C C . CYS A 1 93 ? 8.125 -0.339 -4.670 1.00 89.62 93 CYS A C 1
ATOM 715 O O . CYS A 1 93 ? 7.573 0.371 -3.829 1.00 89.62 93 CYS A O 1
ATOM 717 N N . ARG A 1 94 ? 9.297 -0.947 -4.425 1.00 87.19 94 ARG A N 1
ATOM 718 C CA . ARG A 1 94 ? 10.030 -0.779 -3.162 1.00 87.19 94 ARG A CA 1
ATOM 719 C C . ARG A 1 94 ? 10.319 0.695 -2.884 1.00 87.19 94 ARG A C 1
ATOM 721 O O . ARG A 1 94 ? 9.983 1.185 -1.809 1.00 87.19 94 ARG A O 1
ATOM 728 N N . ALA A 1 95 ? 10.894 1.396 -3.859 1.00 90.19 95 ALA A N 1
ATOM 729 C CA . ALA A 1 95 ? 11.236 2.810 -3.744 1.00 90.19 95 ALA A CA 1
ATOM 730 C C . ALA A 1 95 ? 10.004 3.697 -3.499 1.00 90.19 95 ALA A C 1
ATOM 732 O O . ALA A 1 95 ? 10.078 4.648 -2.724 1.00 90.19 95 ALA A O 1
ATOM 733 N N . ALA A 1 96 ? 8.868 3.376 -4.124 1.00 93.69 96 ALA A N 1
ATOM 734 C CA . ALA A 1 96 ? 7.633 4.137 -3.976 1.00 93.69 96 ALA A CA 1
ATOM 735 C C . ALA A 1 96 ? 6.944 3.911 -2.620 1.00 93.69 96 ALA A C 1
ATOM 737 O O . ALA A 1 96 ? 6.437 4.866 -2.027 1.00 93.69 96 ALA A O 1
ATOM 738 N N . PHE A 1 97 ? 6.908 2.669 -2.127 1.00 93.94 97 PHE A N 1
ATOM 739 C CA . PHE A 1 97 ? 5.982 2.285 -1.058 1.00 93.94 97 PHE A CA 1
ATOM 740 C C . PHE A 1 97 ? 6.650 1.901 0.265 1.00 93.94 97 PHE A C 1
ATOM 742 O O . PHE A 1 97 ? 6.072 2.173 1.316 1.00 93.94 97 PHE A O 1
ATOM 749 N N . GLU A 1 98 ? 7.856 1.320 0.267 1.00 89.75 98 GLU A N 1
ATOM 750 C CA . GLU A 1 98 ? 8.447 0.714 1.475 1.00 89.75 98 GLU A CA 1
ATOM 751 C C . GLU A 1 98 ? 8.550 1.707 2.641 1.00 89.75 98 GLU A C 1
ATOM 753 O O . GLU A 1 98 ? 8.060 1.436 3.739 1.00 89.75 98 GLU A O 1
ATOM 758 N N . ALA A 1 99 ? 9.127 2.884 2.396 1.00 90.06 99 ALA A N 1
ATOM 759 C CA . ALA A 1 99 ? 9.297 3.901 3.430 1.00 90.06 99 ALA A CA 1
ATOM 760 C C . ALA A 1 99 ? 7.954 4.399 3.994 1.00 90.06 99 ALA A C 1
ATOM 762 O O . ALA A 1 99 ? 7.861 4.735 5.174 1.00 90.06 99 ALA A O 1
ATOM 763 N N . ILE A 1 100 ? 6.901 4.423 3.170 1.00 95.12 100 ILE A N 1
ATOM 764 C CA . ILE A 1 100 ? 5.553 4.825 3.586 1.00 95.12 100 ILE A CA 1
ATOM 765 C C . ILE A 1 100 ? 4.959 3.751 4.496 1.00 95.12 100 ILE A C 1
ATOM 767 O O . ILE A 1 100 ? 4.503 4.071 5.592 1.00 95.12 100 ILE A O 1
ATOM 771 N N . LEU A 1 101 ? 5.013 2.481 4.083 1.00 92.69 101 LEU A N 1
ATOM 772 C CA . LEU A 1 101 ? 4.446 1.383 4.868 1.00 92.69 101 LEU A CA 1
ATOM 773 C C . LEU A 1 101 ? 5.143 1.253 6.232 1.00 92.69 101 LEU A C 1
ATOM 775 O O . LEU A 1 101 ? 4.470 1.081 7.248 1.00 92.69 101 LEU A O 1
ATOM 779 N N . ILE A 1 102 ? 6.470 1.430 6.273 1.00 89.88 102 ILE A N 1
ATOM 780 C CA . ILE A 1 102 ? 7.249 1.466 7.521 1.00 89.88 102 ILE A CA 1
ATOM 781 C C . ILE A 1 102 ? 6.827 2.657 8.391 1.00 89.88 102 ILE A C 1
ATOM 783 O O . ILE A 1 102 ? 6.542 2.481 9.576 1.00 89.88 102 ILE A O 1
ATOM 787 N N . LYS A 1 103 ? 6.735 3.865 7.817 1.00 92.69 103 LYS A N 1
ATOM 788 C CA . LYS A 1 103 ? 6.355 5.087 8.549 1.00 92.69 103 LYS A CA 1
ATOM 789 C C . LYS A 1 103 ? 5.000 4.950 9.248 1.00 92.69 103 LYS A C 1
ATOM 791 O O . LYS A 1 103 ? 4.861 5.385 10.389 1.00 92.69 103 LYS A O 1
ATOM 796 N N . TYR A 1 104 ? 4.017 4.352 8.579 1.00 94.69 104 TYR A N 1
ATOM 797 C CA . TYR A 1 104 ? 2.665 4.161 9.118 1.00 94.69 104 TYR A CA 1
ATOM 798 C C . TYR A 1 104 ? 2.469 2.814 9.835 1.00 94.69 104 TYR A C 1
ATOM 800 O O . TYR A 1 104 ? 1.346 2.490 10.232 1.00 94.69 104 TYR A O 1
ATOM 808 N N . LYS A 1 105 ? 3.557 2.063 10.065 1.00 93.12 105 LYS A N 1
ATOM 809 C CA . LYS A 1 105 ? 3.592 0.800 10.822 1.00 93.12 105 LYS A CA 1
ATOM 810 C C . LYS A 1 105 ? 2.637 -0.267 10.276 1.00 93.12 105 LYS A C 1
ATOM 812 O O . LYS A 1 105 ? 1.914 -0.891 11.045 1.00 93.12 105 LYS A O 1
ATOM 817 N N . VAL A 1 106 ? 2.561 -0.429 8.956 1.00 93.25 106 VAL A N 1
ATOM 818 C CA . VAL A 1 106 ? 1.728 -1.476 8.337 1.00 93.25 106 VAL A CA 1
ATOM 819 C C . VAL A 1 106 ? 2.107 -2.849 8.890 1.00 93.25 106 VAL A C 1
ATOM 821 O O . VAL A 1 106 ? 3.291 -3.169 8.980 1.00 93.25 106 VAL A O 1
ATOM 824 N N . ASP A 1 107 ? 1.101 -3.640 9.261 1.00 93.06 107 ASP A N 1
ATOM 825 C CA . ASP A 1 107 ? 1.294 -4.891 9.995 1.00 93.06 107 ASP A CA 1
ATOM 826 C C . ASP A 1 107 ? 1.627 -6.053 9.056 1.00 93.06 107 ASP A C 1
ATOM 828 O O . ASP A 1 107 ? 2.491 -6.878 9.354 1.00 93.06 107 ASP A O 1
ATOM 832 N N . ILE A 1 108 ? 0.952 -6.115 7.904 1.00 91.69 108 ILE A N 1
ATOM 833 C CA . ILE A 1 108 ? 1.133 -7.177 6.912 1.00 91.69 108 ILE A CA 1
ATOM 834 C C . ILE A 1 108 ? 1.184 -6.565 5.514 1.00 91.69 108 ILE A C 1
ATOM 836 O O . ILE A 1 108 ? 0.313 -5.783 5.132 1.00 91.69 108 ILE A O 1
ATOM 840 N N . TYR A 1 109 ? 2.188 -6.972 4.740 1.00 90.94 109 TYR A N 1
ATOM 841 C CA . TYR A 1 109 ? 2.238 -6.766 3.300 1.00 90.94 109 TYR A CA 1
ATOM 842 C C . TYR A 1 109 ? 2.113 -8.118 2.595 1.00 90.94 109 TYR A C 1
ATOM 844 O O . TYR A 1 109 ? 2.900 -9.027 2.857 1.00 90.94 109 TYR A O 1
ATOM 852 N N . LEU A 1 110 ? 1.119 -8.247 1.721 1.00 92.19 110 LEU A N 1
ATOM 853 C CA . LEU A 1 110 ? 0.860 -9.449 0.936 1.00 92.19 110 LEU A CA 1
ATOM 854 C C . LEU A 1 110 ? 1.200 -9.191 -0.529 1.00 92.19 110 LEU A C 1
ATOM 856 O O . LEU A 1 110 ? 0.779 -8.187 -1.106 1.00 92.19 110 LEU A O 1
ATOM 860 N N . ALA A 1 111 ? 1.931 -10.124 -1.130 1.00 89.19 111 ALA A N 1
ATOM 861 C CA . ALA A 1 111 ? 2.241 -10.104 -2.549 1.00 89.19 111 ALA A CA 1
ATOM 862 C C . ALA A 1 111 ? 1.918 -11.443 -3.209 1.00 89.19 111 ALA A C 1
ATOM 864 O O . ALA A 1 111 ? 1.927 -12.484 -2.553 1.00 89.19 111 ALA A O 1
ATOM 865 N N . GLY A 1 112 ? 1.618 -11.393 -4.504 1.00 85.00 112 GLY A N 1
ATOM 866 C CA . GLY A 1 112 ? 1.430 -12.566 -5.351 1.00 85.00 112 GLY A CA 1
ATOM 867 C C . GLY A 1 112 ? 2.500 -12.605 -6.432 1.00 85.00 112 GLY A C 1
ATOM 868 O O . GLY A 1 112 ? 3.681 -12.460 -6.130 1.00 85.00 112 GLY A O 1
ATOM 869 N N . HIS A 1 113 ? 2.059 -12.761 -7.687 1.00 87.00 113 HIS A N 1
ATOM 870 C CA . HIS A 1 113 ? 2.864 -12.761 -8.916 1.00 87.00 113 HIS A CA 1
ATOM 871 C C . HIS A 1 113 ? 3.842 -13.939 -9.057 1.00 87.00 113 HIS A C 1
ATOM 873 O O . HIS A 1 113 ? 3.893 -14.595 -10.092 1.00 87.00 113 HIS A O 1
ATOM 879 N N . VAL A 1 114 ? 4.572 -14.247 -7.995 1.00 79.88 114 VAL A N 1
ATOM 880 C CA . VAL A 1 114 ? 5.468 -15.385 -7.879 1.00 79.88 114 VAL A CA 1
ATOM 881 C C . VAL A 1 114 ? 4.678 -16.567 -7.320 1.00 79.88 114 VAL A C 1
ATOM 883 O O . VAL A 1 114 ? 4.028 -16.462 -6.283 1.00 79.88 114 VAL A O 1
ATOM 886 N N . HIS A 1 115 ? 4.684 -17.694 -8.033 1.00 86.19 115 HIS A N 1
ATOM 887 C CA . HIS A 1 115 ? 3.817 -18.842 -7.740 1.00 86.19 115 HIS A CA 1
ATOM 888 C C . HIS A 1 115 ? 4.417 -19.794 -6.689 1.00 86.19 115 HIS A C 1
ATOM 890 O O . HIS A 1 115 ? 4.507 -21.002 -6.903 1.00 86.19 115 HIS A O 1
ATOM 896 N N . TRP A 1 116 ? 4.820 -19.248 -5.544 1.00 79.12 116 TRP A N 1
ATOM 897 C CA . TRP A 1 116 ? 5.167 -20.006 -4.342 1.00 79.12 116 TRP A CA 1
ATOM 898 C C . TRP A 1 116 ? 4.892 -19.179 -3.088 1.00 79.12 116 TRP A C 1
ATOM 900 O O . TRP A 1 116 ? 4.669 -17.973 -3.149 1.00 79.12 116 TRP A O 1
ATOM 910 N N . TYR A 1 117 ? 4.907 -19.841 -1.934 1.00 82.25 117 TYR A N 1
ATOM 911 C CA . TYR A 1 117 ? 4.744 -19.180 -0.647 1.00 82.25 117 TYR A CA 1
ATOM 912 C C . TYR A 1 117 ? 6.102 -18.800 -0.054 1.00 82.25 117 TYR A C 1
ATOM 914 O O . TYR A 1 117 ? 7.001 -19.634 0.032 1.00 82.25 117 TYR A O 1
ATOM 922 N N . GLU A 1 118 ? 6.226 -17.555 0.402 1.00 78.81 118 GLU A N 1
ATOM 923 C CA . GLU A 1 118 ? 7.387 -17.074 1.144 1.00 78.81 118 GLU A CA 1
ATOM 924 C C . GLU A 1 118 ? 6.952 -16.132 2.278 1.00 78.81 118 GLU A C 1
ATOM 926 O O . GLU A 1 118 ? 5.955 -15.418 2.158 1.00 78.81 118 GLU A O 1
ATOM 931 N N . ARG A 1 119 ? 7.706 -16.114 3.385 1.00 81.75 119 ARG A N 1
ATOM 932 C CA . ARG A 1 119 ? 7.494 -15.201 4.514 1.00 81.75 119 ARG A CA 1
ATOM 933 C C . ARG A 1 119 ? 8.812 -14.568 4.941 1.00 81.75 119 ARG A C 1
ATOM 935 O O . ARG A 1 119 ? 9.787 -15.271 5.183 1.00 81.75 119 ARG A O 1
ATOM 942 N N . ILE A 1 120 ? 8.794 -13.249 5.109 1.00 75.06 120 ILE A N 1
ATOM 943 C CA . ILE A 1 120 ? 9.979 -12.431 5.383 1.00 75.06 120 ILE A CA 1
ATOM 944 C C . ILE A 1 120 ? 9.880 -11.840 6.792 1.00 75.06 120 ILE A C 1
ATOM 946 O O . ILE A 1 120 ? 8.798 -11.469 7.248 1.00 75.06 120 ILE A O 1
ATOM 950 N N . CYS A 1 121 ? 11.011 -11.742 7.486 1.00 71.88 121 CYS A N 1
ATOM 951 C CA . CYS A 1 121 ? 11.082 -11.109 8.800 1.00 71.88 121 CYS A CA 1
ATOM 952 C C . CYS A 1 121 ? 10.900 -9.582 8.753 1.00 71.88 121 CYS A C 1
ATOM 954 O O . CYS A 1 121 ? 11.293 -8.913 7.796 1.00 71.88 121 CYS A O 1
ATOM 956 N N . LEU A 1 122 ? 10.347 -9.029 9.840 1.00 62.16 122 LEU A N 1
ATOM 957 C CA . LEU A 1 122 ? 9.975 -7.613 10.000 1.00 62.16 122 LEU A CA 1
ATOM 958 C C . LEU A 1 122 ? 11.125 -6.619 9.753 1.00 62.16 122 LEU A C 1
ATOM 960 O O . LEU A 1 122 ? 10.898 -5.572 9.153 1.00 62.16 122 LEU A O 1
ATOM 964 N N . ASN A 1 123 ? 12.357 -6.959 10.142 1.00 58.16 123 ASN A N 1
ATOM 965 C CA . ASN A 1 123 ? 13.532 -6.092 9.966 1.00 58.16 123 ASN A CA 1
ATOM 966 C C . ASN A 1 123 ? 14.268 -6.311 8.629 1.00 58.16 123 ASN A C 1
ATOM 968 O O . ASN A 1 123 ? 15.357 -5.776 8.407 1.00 58.16 123 ASN A O 1
ATOM 972 N N . GLY A 1 124 ? 13.655 -7.061 7.710 1.00 53.78 124 GLY A N 1
ATOM 973 C CA . GLY A 1 124 ? 14.260 -7.447 6.442 1.00 53.78 124 GLY A CA 1
ATOM 974 C C . GLY A 1 124 ? 15.184 -8.657 6.565 1.00 53.78 124 GLY A C 1
ATOM 975 O O . GLY A 1 124 ? 15.504 -9.131 7.655 1.00 53.78 124 GLY A O 1
ATOM 976 N N . MET A 1 125 ? 15.576 -9.170 5.402 1.00 51.03 125 MET A N 1
ATOM 977 C CA . MET A 1 125 ? 16.610 -10.190 5.272 1.00 51.03 125 MET A CA 1
ATOM 978 C C . MET A 1 125 ? 17.943 -9.489 5.018 1.00 51.03 125 MET A C 1
ATOM 980 O O . MET A 1 125 ? 18.049 -8.703 4.075 1.00 51.03 125 MET A O 1
ATOM 984 N N . TYR A 1 126 ? 18.940 -9.764 5.853 1.00 47.75 126 TYR A N 1
ATOM 985 C CA . TYR A 1 126 ? 20.341 -9.466 5.571 1.00 47.75 126 TYR A CA 1
ATOM 986 C C . TYR A 1 126 ? 21.037 -10.806 5.361 1.00 47.75 126 TYR A C 1
ATOM 988 O O . TYR A 1 126 ? 20.976 -11.656 6.244 1.00 47.75 126 TYR A O 1
ATOM 996 N N . ASP A 1 127 ? 21.632 -11.011 4.185 1.00 49.06 127 ASP A N 1
ATOM 997 C CA . ASP A 1 127 ? 22.327 -12.262 3.848 1.00 49.06 127 ASP A CA 1
ATOM 998 C C . ASP A 1 127 ? 21.477 -13.526 4.115 1.00 49.06 127 ASP A C 1
ATOM 1000 O O . ASP A 1 127 ? 21.878 -14.440 4.819 1.00 49.06 127 ASP A O 1
ATOM 1004 N N . HIS A 1 128 ? 20.233 -13.543 3.623 1.00 51.97 128 HIS A N 1
ATOM 1005 C CA . HIS A 1 128 ? 19.258 -14.633 3.820 1.00 51.97 128 HIS A CA 1
ATOM 1006 C C . HIS A 1 128 ? 18.778 -14.895 5.261 1.00 51.97 128 HIS A C 1
ATOM 1008 O O . HIS A 1 128 ? 17.869 -15.705 5.451 1.00 51.97 128 HIS A O 1
ATOM 1014 N N . PHE A 1 129 ? 19.282 -14.169 6.259 1.00 52.69 129 PHE A N 1
ATOM 1015 C CA . PHE A 1 129 ? 18.854 -14.284 7.651 1.00 52.69 129 PHE A CA 1
ATOM 1016 C C . PHE A 1 129 ? 18.049 -13.069 8.106 1.00 52.69 129 PHE A C 1
ATOM 1018 O O . PHE A 1 129 ? 18.197 -11.948 7.613 1.00 52.69 129 PHE A O 1
ATOM 1025 N N . CYS A 1 130 ? 17.163 -13.295 9.072 1.00 63.31 130 CYS A N 1
ATOM 1026 C CA . CYS A 1 130 ? 16.432 -12.224 9.730 1.00 63.31 130 CYS A CA 1
ATOM 1027 C C . CYS A 1 130 ? 17.404 -11.374 10.550 1.00 63.31 130 CYS A C 1
ATOM 1029 O O . CYS A 1 130 ? 18.172 -11.906 11.349 1.00 63.31 130 CYS A O 1
ATOM 1031 N N . SER A 1 131 ? 17.371 -10.054 10.376 1.00 55.59 131 SER A N 1
ATOM 1032 C CA . SER A 1 131 ? 18.142 -9.149 11.228 1.00 55.59 131 SER A CA 1
ATOM 1033 C C . SER A 1 131 ? 17.524 -9.104 12.638 1.00 55.59 131 SER A C 1
ATOM 1035 O O . SER A 1 131 ? 16.479 -8.499 12.892 1.00 55.59 131 SER A O 1
ATOM 1037 N N . GLU A 1 132 ? 18.169 -9.824 13.552 1.00 55.19 13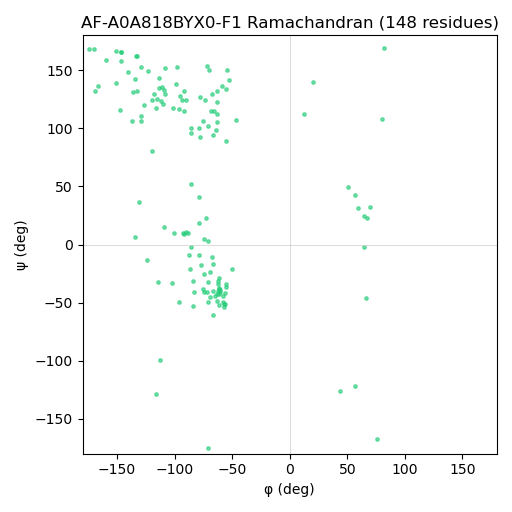2 GLU A N 1
ATOM 1038 C CA . GLU A 1 132 ? 17.890 -9.916 14.993 1.00 55.19 132 GLU A CA 1
ATOM 1039 C C . GLU A 1 132 ? 17.861 -8.523 15.684 1.00 55.19 132 GLU A C 1
ATOM 1041 O O . GLU A 1 132 ? 18.538 -7.601 15.215 1.00 55.19 132 GLU A O 1
ATOM 1046 N N . PRO A 1 133 ? 17.071 -8.319 16.774 1.00 48.88 133 PRO A N 1
ATOM 1047 C CA . PRO A 1 133 ? 17.024 -9.211 17.933 1.00 48.88 133 PRO A CA 1
ATOM 1048 C C . PRO A 1 133 ? 15.612 -9.650 18.354 1.00 48.88 133 PRO A C 1
ATOM 1050 O O . PRO A 1 133 ? 14.885 -8.932 19.047 1.00 48.88 133 PRO A O 1
ATOM 1053 N N . PHE A 1 134 ? 15.270 -10.902 18.075 1.00 42.50 134 PHE A N 1
ATOM 1054 C CA . PHE A 1 134 ? 14.427 -11.705 18.944 1.00 42.50 134 PHE A CA 1
ATOM 1055 C C . PHE A 1 134 ? 15.194 -11.964 20.251 1.00 42.50 134 PHE A C 1
ATOM 1057 O O . PHE A 1 134 ? 15.973 -12.908 20.401 1.00 42.50 134 PHE A O 1
ATOM 1064 N N . ARG A 1 135 ? 14.964 -11.123 21.267 1.00 37.22 135 ARG A N 1
ATOM 1065 C CA . ARG A 1 135 ? 15.273 -11.517 22.649 1.00 37.22 135 ARG A CA 1
ATOM 1066 C C . ARG A 1 135 ? 14.371 -12.693 23.031 1.00 37.22 135 ARG A C 1
ATOM 1068 O O . ARG A 1 135 ? 13.212 -12.496 23.367 1.00 37.22 135 ARG A O 1
ATOM 1075 N N . HIS A 1 136 ? 14.943 -13.890 22.932 1.00 34.06 136 HIS A N 1
ATOM 1076 C CA . HIS A 1 136 ? 14.677 -15.114 23.690 1.00 34.06 136 HIS A CA 1
ATOM 1077 C C . HIS A 1 136 ? 13.401 -15.117 24.555 1.00 34.06 136 HIS A C 1
ATOM 1079 O O . HIS A 1 136 ? 13.385 -14.517 25.631 1.00 34.06 136 HIS A O 1
ATOM 1085 N N . ARG A 1 137 ? 12.416 -15.937 24.172 1.00 31.55 137 ARG A N 1
ATOM 1086 C CA . ARG A 1 137 ? 12.052 -17.157 24.917 1.00 31.55 137 ARG A CA 1
ATOM 1087 C C . ARG A 1 137 ? 11.086 -18.026 24.100 1.00 31.55 137 ARG A C 1
ATOM 1089 O O . ARG A 1 137 ? 10.089 -17.536 23.593 1.00 31.55 137 ARG A O 1
ATOM 1096 N N . GLU A 1 138 ? 11.442 -19.309 24.071 1.00 27.38 138 GLU A N 1
ATOM 1097 C CA . GLU A 1 138 ? 10.657 -20.500 23.721 1.00 27.38 138 GLU A CA 1
ATOM 1098 C C . GLU A 1 138 ? 10.452 -20.842 22.235 1.00 27.38 138 GLU A C 1
ATOM 1100 O O . GLU A 1 138 ? 9.684 -20.241 21.492 1.00 27.38 138 GLU A O 1
ATOM 1105 N N . ILE A 1 139 ? 11.162 -21.908 21.844 1.00 38.81 139 ILE A N 1
ATOM 1106 C CA . ILE A 1 139 ? 10.867 -22.764 20.700 1.00 38.81 139 ILE A CA 1
ATOM 1107 C C . ILE A 1 139 ? 9.584 -23.526 21.039 1.00 38.81 139 ILE A C 1
ATOM 1109 O O . ILE A 1 139 ? 9.562 -24.350 21.950 1.00 38.81 139 ILE A O 1
ATOM 1113 N N . GLY A 1 140 ? 8.533 -23.249 20.284 1.00 22.33 140 GLY A N 1
ATOM 1114 C CA . GLY A 1 140 ? 7.257 -23.944 20.312 1.00 22.33 140 GLY A CA 1
ATOM 1115 C C . GLY A 1 140 ? 6.485 -23.523 19.072 1.00 22.33 140 GLY A C 1
ATOM 1116 O O . GLY A 1 140 ? 6.537 -22.368 18.661 1.00 22.33 140 GLY A O 1
ATOM 1117 N N . ILE A 1 141 ? 5.854 -24.478 18.405 1.00 38.94 141 ILE A N 1
ATOM 1118 C CA . ILE A 1 141 ? 5.009 -24.230 17.242 1.00 38.94 141 ILE A CA 1
ATOM 1119 C C . ILE A 1 141 ? 3.835 -23.377 17.731 1.00 38.94 141 ILE A C 1
ATOM 1121 O O . ILE A 1 141 ? 2.958 -23.904 18.409 1.00 38.94 141 ILE A O 1
ATOM 1125 N N . THR A 1 142 ? 3.812 -22.078 17.428 1.00 27.77 142 THR A N 1
ATOM 1126 C CA . THR A 1 142 ? 2.694 -21.232 17.856 1.00 27.77 142 THR A CA 1
ATOM 1127 C C . THR A 1 142 ? 2.408 -20.128 16.848 1.00 27.77 142 THR A C 1
ATOM 1129 O O . THR A 1 142 ? 3.256 -19.297 16.529 1.00 27.77 142 THR A O 1
ATOM 1132 N N . GLU A 1 143 ? 1.205 -20.242 16.285 1.00 26.98 143 GLU A N 1
ATOM 1133 C CA . GLU A 1 143 ? 0.195 -19.214 16.031 1.00 26.98 143 GLU A CA 1
ATOM 1134 C C . GLU A 1 143 ? 0.643 -17.748 15.993 1.00 26.98 143 GLU A C 1
ATOM 1136 O O . GLU A 1 143 ? 1.420 -17.257 16.807 1.00 26.98 143 GLU A O 1
ATOM 1141 N N . VAL A 1 144 ? 0.055 -17.018 15.044 1.00 28.33 144 VAL A N 1
ATOM 1142 C CA . VAL A 1 144 ? 0.160 -15.567 14.885 1.00 28.33 144 VAL A CA 1
ATOM 1143 C C . VAL A 1 144 ? -0.257 -14.866 16.186 1.00 28.33 144 VAL A C 1
ATOM 1145 O O . VAL A 1 144 ? -1.416 -14.498 16.370 1.00 28.33 144 VAL A O 1
ATOM 1148 N N . PHE A 1 145 ? 0.692 -14.641 17.096 1.00 27.08 145 PHE A N 1
ATOM 1149 C CA . PHE A 1 145 ? 0.494 -13.744 18.225 1.00 27.08 145 PHE A CA 1
ATOM 1150 C C . PHE A 1 145 ? 0.625 -12.306 17.742 1.00 27.08 145 PHE A C 1
ATOM 1152 O O . PHE A 1 145 ? 1.691 -11.698 17.659 1.00 27.08 145 PHE A O 1
ATOM 1159 N N . MET A 1 146 ? -0.546 -11.789 17.409 1.00 31.77 146 MET A N 1
ATOM 1160 C CA . MET A 1 146 ? -0.890 -10.393 17.262 1.00 31.77 146 MET A CA 1
ATOM 1161 C C . MET A 1 146 ? -0.372 -9.560 18.447 1.00 31.77 146 MET A C 1
ATOM 1163 O O . MET A 1 146 ? -0.913 -9.621 19.552 1.00 31.77 146 MET A O 1
ATOM 1167 N N . LYS A 1 147 ? 0.673 -8.750 18.232 1.00 29.30 147 LYS A N 1
ATOM 1168 C CA . LYS A 1 147 ? 1.164 -7.812 19.250 1.00 29.30 147 LYS A CA 1
ATOM 1169 C C . LYS A 1 147 ? 0.253 -6.583 19.278 1.00 29.30 147 LYS A C 1
ATOM 1171 O O . LYS A 1 147 ? 0.360 -5.695 18.440 1.00 29.30 147 LYS A O 1
ATOM 1176 N N . LYS A 1 148 ? -0.657 -6.543 20.252 1.00 32.34 148 LYS A N 1
ATOM 1177 C CA . LYS A 1 148 ? -1.468 -5.364 20.578 1.00 32.34 148 LYS A CA 1
ATOM 1178 C C . LYS A 1 148 ? -0.517 -4.250 21.034 1.00 32.34 148 LYS A C 1
ATOM 1180 O O . LYS A 1 148 ? 0.152 -4.398 22.055 1.00 32.34 148 LYS A O 1
ATOM 1185 N N . GLY A 1 149 ? -0.401 -3.181 20.249 1.00 38.34 149 GLY A N 1
ATOM 1186 C CA . GLY A 1 149 ? 0.289 -1.969 20.683 1.00 38.34 149 GLY A CA 1
ATOM 1187 C C . GLY A 1 149 ? -0.452 -1.363 21.874 1.00 38.34 149 GLY A C 1
ATOM 1188 O O . GLY A 1 149 ? -1.654 -1.117 21.776 1.00 38.34 149 GLY A O 1
ATOM 1189 N N . GLN A 1 150 ? 0.257 -1.195 22.991 1.00 35.28 150 GLN A N 1
ATOM 1190 C CA . GLN A 1 150 ? -0.063 -0.176 23.991 1.00 35.28 150 GLN A CA 1
ATOM 1191 C C . GLN A 1 150 ? 0.440 1.178 23.494 1.00 35.28 150 GLN A C 1
ATOM 1193 O O . GLN A 1 150 ? 1.488 1.188 22.802 1.00 35.28 150 GLN A O 1
#

Nearest PDB structures (foldseek):
  2y1l-assembly1_A  TM=3.314E-01  e=3.131E+00  Homo sapiens
  3r5j-assembly1_A  TM=3.956E-01  e=4.635E+00  Homo sapiens
  3r6l-assembly3_A  TM=3.952E-01  e=6.860E+00  Homo sapiens
  3r7b-assembly1_A  TM=3.957E-01  e=6.426E+00  Homo sapiens
  7jpj-assembly1_B  TM=3.394E-01  e=3.568E+00  Phaeodactylum tricornutum CCAP 1055/1

Sequence (150 aa):
MPSRQSGGYLNSWYSFNYGFVHVISLSCESDFPNAPSGNLLDSTTQVNWLKKDLAAVNRAITPWVVVQCHRPWKGSTPVETILSGGVINCPACRAAFEAILIKYKVDIYLAGHVHWYERICLNGMYDHFCSEPFRHREIGITEVFMKKGQ